Protein AF-A0A1A8Q9F7-F1 (afdb_monomer)

Sequence (98 aa):
MSGRFHFLAVLIVSCNIQVSPAASLDKLKDDWERYMEECKQNNSQNRPSTGLVCNRTFGNYACWPDGLPNSTASVACPWYLPWHHKVRHGKVYRECDA

Mean predicted aligned error: 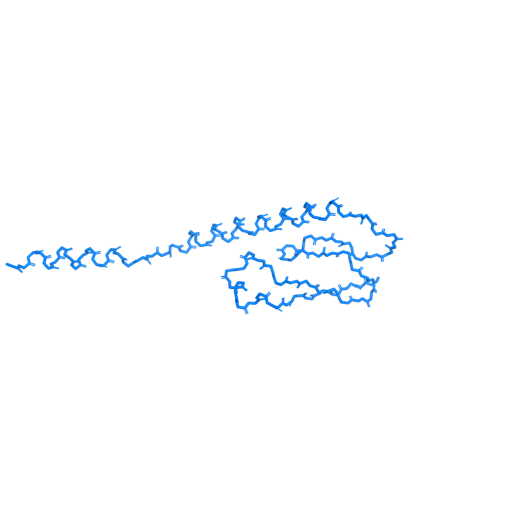9.13 Å

Organism: NCBI:txid704102

Structure (mmCIF, N/CA/C/O backbone):
data_AF-A0A1A8Q9F7-F1
#
_entry.id   AF-A0A1A8Q9F7-F1
#
loop_
_atom_site.group_PDB
_atom_site.id
_atom_site.type_symbol
_atom_site.label_atom_id
_atom_site.label_alt_id
_atom_site.label_comp_id
_atom_site.label_asym_id
_atom_site.label_entity_id
_atom_site.label_seq_id
_atom_site.pdbx_PDB_ins_code
_atom_site.Cartn_x
_atom_site.Cartn_y
_atom_site.Cartn_z
_atom_site.occupancy
_atom_site.B_iso_or_equiv
_atom_site.auth_seq_id
_atom_site.auth_comp_id
_atom_site.auth_asym_id
_atom_site.auth_atom_id
_atom_site.pdbx_PDB_model_num
ATOM 1 N N . MET A 1 1 ? 60.344 1.060 1.910 1.00 54.62 1 MET A N 1
ATOM 2 C CA . MET A 1 1 ? 59.117 1.553 1.237 1.00 54.62 1 MET A CA 1
ATOM 3 C C . MET A 1 1 ? 58.040 0.465 1.070 1.00 54.62 1 MET A C 1
ATOM 5 O O . MET A 1 1 ? 57.262 0.560 0.142 1.00 54.62 1 MET A O 1
ATOM 9 N N . SER A 1 2 ? 57.937 -0.541 1.958 1.00 60.03 2 SER A N 1
ATOM 10 C CA . SER A 1 2 ? 57.004 -1.681 1.775 1.00 60.03 2 SER A CA 1
ATOM 11 C C . SER A 1 2 ? 55.807 -1.670 2.751 1.00 60.03 2 SER A C 1
ATOM 13 O O . SER A 1 2 ? 54.673 -1.933 2.357 1.00 60.03 2 SER A O 1
ATOM 15 N N . GLY A 1 3 ? 56.013 -1.240 4.005 1.00 59.56 3 GLY A N 1
ATOM 16 C CA . GLY A 1 3 ? 54.959 -1.239 5.034 1.00 59.56 3 GLY A CA 1
ATOM 17 C C . GLY A 1 3 ? 53.833 -0.218 4.821 1.00 59.56 3 GLY A C 1
ATOM 18 O O . GLY A 1 3 ? 52.687 -0.497 5.149 1.00 59.56 3 GLY A O 1
ATOM 19 N N . ARG A 1 4 ? 54.117 0.942 4.208 1.00 58.44 4 ARG A N 1
ATOM 20 C CA . ARG A 1 4 ? 53.088 1.964 3.926 1.00 58.44 4 ARG A CA 1
ATOM 21 C C . ARG A 1 4 ? 52.059 1.497 2.890 1.00 58.44 4 ARG A C 1
ATOM 23 O O . ARG A 1 4 ? 50.883 1.788 3.052 1.00 58.44 4 ARG A O 1
ATOM 30 N N . PHE A 1 5 ? 52.480 0.732 1.880 1.00 59.19 5 PHE A N 1
ATOM 31 C CA . PHE A 1 5 ? 51.570 0.177 0.871 1.00 59.19 5 PHE A CA 1
ATOM 32 C C . PHE A 1 5 ? 50.659 -0.913 1.444 1.00 59.19 5 PHE A C 1
ATOM 34 O O . PHE A 1 5 ? 49.495 -0.983 1.068 1.00 59.19 5 PHE A O 1
ATOM 41 N N . HIS A 1 6 ? 51.151 -1.707 2.401 1.00 59.84 6 HIS A N 1
ATOM 42 C CA . HIS A 1 6 ? 50.354 -2.741 3.066 1.00 59.84 6 HIS A CA 1
ATOM 43 C C . HIS A 1 6 ? 49.284 -2.140 3.985 1.00 59.84 6 HIS A C 1
ATOM 45 O O . HIS A 1 6 ? 48.128 -2.547 3.921 1.00 59.84 6 HIS A O 1
ATOM 51 N N . PHE A 1 7 ? 49.630 -1.122 4.782 1.00 59.88 7 PHE A N 1
ATOM 52 C CA . PHE A 1 7 ? 48.644 -0.405 5.600 1.00 59.88 7 PHE A CA 1
ATOM 53 C C . PHE A 1 7 ? 47.573 0.287 4.750 1.00 59.88 7 PHE A C 1
ATOM 55 O O . PHE A 1 7 ? 46.393 0.233 5.088 1.00 59.88 7 PHE A O 1
ATOM 62 N N . LEU A 1 8 ? 47.967 0.891 3.624 1.00 60.50 8 LEU A N 1
ATOM 63 C CA . LEU A 1 8 ? 47.024 1.493 2.681 1.00 60.50 8 LEU A CA 1
ATOM 64 C C . LEU A 1 8 ? 46.106 0.437 2.047 1.00 60.50 8 LEU A C 1
ATOM 66 O O . LEU A 1 8 ? 44.904 0.664 1.971 1.00 60.50 8 LEU A O 1
ATOM 70 N N . ALA A 1 9 ? 46.628 -0.732 1.665 1.00 61.34 9 ALA A N 1
ATOM 71 C CA . ALA A 1 9 ? 45.823 -1.823 1.114 1.00 61.34 9 ALA A CA 1
ATOM 72 C C . ALA A 1 9 ? 44.795 -2.371 2.122 1.00 61.34 9 ALA A C 1
ATOM 74 O O . ALA A 1 9 ? 43.640 -2.580 1.758 1.00 61.34 9 ALA A O 1
ATOM 75 N N . VAL A 1 10 ? 45.176 -2.539 3.394 1.00 62.75 10 VAL A N 1
ATOM 76 C CA . VAL A 1 10 ? 44.259 -2.984 4.461 1.00 62.75 10 VAL A CA 1
ATOM 77 C C . VAL A 1 10 ? 43.151 -1.956 4.709 1.00 62.75 10 VAL A C 1
ATOM 79 O O . VAL A 1 10 ? 41.989 -2.333 4.801 1.00 62.75 10 VAL A O 1
ATOM 82 N N . LEU A 1 11 ? 43.473 -0.657 4.739 1.00 60.56 11 LEU A N 1
ATOM 83 C CA . LEU A 1 11 ? 42.466 0.405 4.871 1.00 60.56 11 LEU A CA 1
ATOM 84 C C . LEU A 1 11 ? 41.510 0.463 3.667 1.00 60.56 11 LEU A C 1
ATOM 86 O O . LEU A 1 11 ? 40.316 0.686 3.851 1.00 60.56 11 LEU A O 1
ATOM 90 N N . ILE A 1 12 ? 42.005 0.211 2.449 1.00 61.69 12 ILE A N 1
ATOM 91 C CA . ILE A 1 12 ? 41.171 0.135 1.237 1.00 61.69 12 ILE A CA 1
ATOM 92 C C . ILE A 1 12 ? 40.216 -1.065 1.303 1.00 61.69 12 ILE A C 1
ATOM 94 O O . ILE A 1 12 ? 39.055 -0.927 0.924 1.00 61.69 12 ILE A O 1
ATOM 98 N N . VAL A 1 13 ? 40.657 -2.217 1.826 1.00 59.09 13 VAL A N 1
ATOM 99 C CA . VAL A 1 13 ? 39.788 -3.393 2.026 1.00 59.09 13 VAL A CA 1
ATOM 100 C C . VAL A 1 13 ? 38.686 -3.102 3.051 1.00 59.09 13 VAL A C 1
ATOM 102 O O . VAL A 1 13 ? 37.525 -3.398 2.772 1.00 59.09 13 VAL A O 1
ATOM 105 N N . SER A 1 14 ? 39.013 -2.446 4.169 1.00 58.66 14 SER A N 1
ATOM 106 C CA . SER A 1 14 ? 38.058 -2.074 5.228 1.00 58.66 14 SER A CA 1
ATOM 107 C C . SER A 1 14 ? 37.040 -1.002 4.815 1.00 58.66 14 SER A C 1
ATOM 109 O O . SER A 1 14 ? 35.959 -0.928 5.394 1.00 58.66 14 SER A O 1
ATOM 111 N N . CYS A 1 15 ? 37.366 -0.169 3.821 1.00 56.19 15 CYS A N 1
ATOM 112 C CA . CYS A 1 15 ? 36.482 0.881 3.303 1.00 56.19 15 CYS A CA 1
ATOM 113 C C . CYS A 1 15 ? 35.463 0.386 2.264 1.00 56.19 15 CYS A C 1
ATOM 115 O O . CYS A 1 15 ? 34.657 1.189 1.789 1.00 56.19 15 CYS A O 1
ATOM 117 N N . ASN A 1 16 ? 35.456 -0.904 1.903 1.00 55.59 16 ASN A N 1
ATOM 118 C CA . ASN A 1 16 ? 34.387 -1.455 1.071 1.00 55.59 16 ASN A CA 1
ATOM 119 C C . ASN A 1 16 ? 33.124 -1.583 1.921 1.00 55.59 16 ASN A C 1
ATOM 121 O O . ASN A 1 16 ? 32.895 -2.582 2.596 1.00 55.59 16 ASN A O 1
ATOM 125 N N . ILE A 1 17 ? 32.349 -0.503 1.901 1.00 61.72 17 ILE A N 1
ATOM 126 C CA . ILE A 1 17 ? 31.056 -0.292 2.541 1.00 61.72 17 ILE A CA 1
ATOM 127 C C . ILE A 1 17 ? 30.192 -1.555 2.427 1.00 61.72 17 ILE A C 1
ATOM 129 O O . ILE A 1 17 ? 29.506 -1.778 1.430 1.00 61.72 17 ILE A O 1
ATOM 133 N N . GLN A 1 18 ? 30.192 -2.376 3.473 1.00 61.19 18 GLN A N 1
ATOM 134 C CA . GLN A 1 18 ? 29.144 -3.360 3.683 1.00 61.19 18 GLN A CA 1
ATOM 135 C C . GLN A 1 18 ? 27.942 -2.601 4.237 1.00 61.19 18 GLN A C 1
ATOM 137 O O . GLN A 1 18 ? 27.831 -2.376 5.441 1.00 61.19 18 GLN A O 1
ATOM 142 N N . VAL A 1 19 ? 27.029 -2.183 3.356 1.00 61.81 19 VAL A N 1
ATOM 143 C CA . VAL A 1 19 ? 25.655 -1.917 3.791 1.00 61.81 19 VAL A CA 1
ATOM 144 C C . VAL A 1 19 ? 25.156 -3.228 4.387 1.00 61.81 19 VAL A C 1
ATOM 146 O O . VAL A 1 19 ? 24.964 -4.208 3.669 1.00 61.81 19 VAL A O 1
ATOM 149 N N . SER A 1 20 ? 25.031 -3.272 5.713 1.00 66.94 20 SER A N 1
ATOM 150 C CA . SER A 1 20 ? 24.543 -4.461 6.402 1.00 66.94 20 SER A CA 1
ATOM 151 C C . SER A 1 20 ? 23.109 -4.750 5.943 1.00 66.94 20 SER A C 1
ATOM 153 O O . SER A 1 20 ? 22.264 -3.850 6.016 1.00 66.94 20 SER A O 1
ATOM 155 N N . PRO A 1 21 ? 22.791 -5.987 5.518 1.00 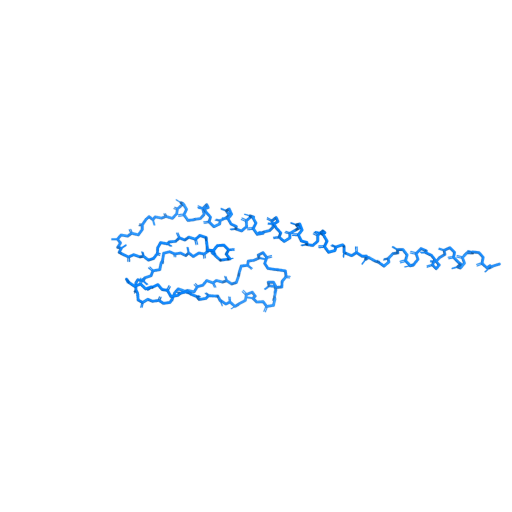70.38 21 PRO A N 1
ATOM 156 C CA . PRO A 1 21 ? 21.421 -6.380 5.203 1.00 70.38 21 PRO A CA 1
ATOM 157 C C . PRO A 1 21 ? 20.447 -6.109 6.359 1.00 70.38 21 PRO A C 1
ATOM 159 O O . PRO A 1 21 ? 19.303 -5.734 6.114 1.00 70.38 21 PRO A O 1
ATOM 162 N N . ALA A 1 22 ? 20.912 -6.210 7.611 1.00 67.38 22 ALA A N 1
ATOM 163 C CA . ALA A 1 22 ? 20.106 -5.912 8.795 1.00 67.38 22 ALA A CA 1
ATOM 164 C C . ALA A 1 22 ? 19.688 -4.432 8.853 1.00 67.38 22 ALA A C 1
ATOM 166 O O . ALA A 1 22 ? 18.502 -4.141 8.948 1.00 67.38 22 ALA A O 1
ATOM 167 N N . ALA A 1 23 ? 20.629 -3.502 8.645 1.00 69.62 23 ALA A N 1
ATOM 168 C CA . ALA A 1 23 ? 20.330 -2.066 8.618 1.00 69.62 23 ALA A CA 1
ATOM 169 C C . ALA A 1 23 ? 19.346 -1.690 7.492 1.00 69.62 23 ALA A C 1
ATOM 171 O O . ALA A 1 23 ? 18.571 -0.744 7.621 1.00 69.62 23 ALA A O 1
ATOM 172 N N . SER A 1 24 ? 19.356 -2.441 6.383 1.00 83.88 24 SER A N 1
ATOM 173 C CA . SER A 1 24 ? 18.388 -2.256 5.296 1.00 83.88 24 SER A CA 1
ATOM 174 C C . SER A 1 24 ? 16.988 -2.793 5.627 1.00 83.88 24 SER A C 1
ATOM 176 O O . SER A 1 24 ? 16.001 -2.206 5.187 1.00 83.88 24 SER A O 1
ATOM 178 N N . LEU A 1 25 ? 16.896 -3.869 6.418 1.00 93.56 25 LEU A N 1
ATOM 179 C CA . LEU A 1 25 ? 15.628 -4.455 6.855 1.00 93.56 25 LEU A CA 1
ATOM 180 C C . LEU A 1 25 ? 14.962 -3.614 7.949 1.00 93.56 25 LEU A C 1
ATOM 182 O O . LEU A 1 25 ? 13.760 -3.379 7.866 1.00 93.56 25 LEU A O 1
ATOM 186 N N . ASP A 1 26 ? 15.737 -3.127 8.920 1.00 94.94 26 ASP A N 1
ATOM 187 C CA . ASP A 1 26 ? 15.231 -2.257 9.989 1.00 94.94 26 ASP A CA 1
ATOM 188 C C . ASP A 1 26 ? 14.626 -0.982 9.397 1.00 94.94 26 ASP A C 1
ATOM 190 O O . ASP A 1 26 ? 13.477 -0.646 9.664 1.00 94.94 26 ASP A O 1
ATOM 194 N N . LYS A 1 27 ? 15.343 -0.346 8.463 1.00 94.94 27 LYS A N 1
ATOM 195 C CA . LYS A 1 27 ? 14.826 0.822 7.746 1.00 94.94 27 LYS A CA 1
ATOM 196 C C . LYS A 1 27 ? 13.538 0.519 6.974 1.00 94.94 27 LYS A C 1
ATOM 198 O O . LYS A 1 27 ? 12.614 1.32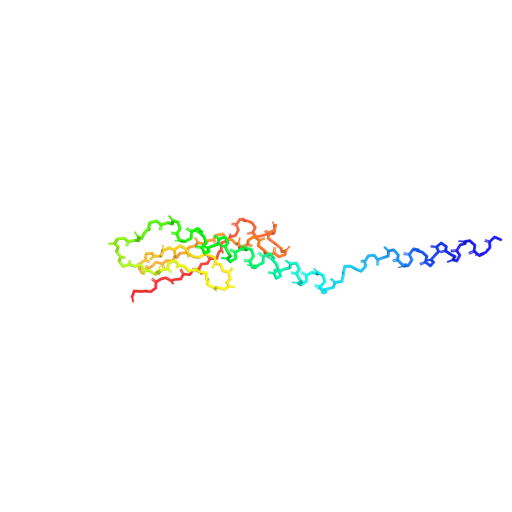5 6.990 1.00 94.94 27 LYS A O 1
ATOM 203 N N . LEU A 1 28 ? 13.475 -0.619 6.278 1.00 96.44 28 LEU A N 1
ATOM 204 C CA . LEU A 1 28 ? 12.269 -1.022 5.551 1.00 96.44 28 LEU A CA 1
ATOM 205 C C . LEU A 1 28 ? 11.079 -1.195 6.502 1.00 96.44 28 LEU A C 1
ATOM 207 O O . LEU A 1 28 ? 9.965 -0.793 6.167 1.00 96.44 28 LEU A O 1
ATOM 211 N N . LYS A 1 29 ? 11.316 -1.784 7.675 1.00 97.94 29 LYS A N 1
ATOM 212 C CA . LYS A 1 29 ? 10.300 -1.944 8.710 1.00 97.94 29 LYS A CA 1
ATOM 213 C C . LYS A 1 29 ? 9.820 -0.586 9.227 1.00 97.94 29 LYS A C 1
ATOM 215 O O . LYS A 1 29 ? 8.616 -0.351 9.207 1.00 97.94 29 LYS A O 1
ATOM 220 N N . ASP A 1 30 ? 10.731 0.312 9.593 1.00 98.12 30 ASP A N 1
ATOM 221 C CA . ASP A 1 30 ? 10.391 1.656 10.083 1.00 98.12 30 ASP A CA 1
ATOM 222 C C . ASP A 1 30 ? 9.591 2.460 9.042 1.00 98.12 30 ASP A C 1
ATOM 224 O O . ASP A 1 30 ? 8.609 3.138 9.358 1.00 98.12 30 ASP A O 1
ATOM 228 N N . ASP A 1 31 ? 9.987 2.371 7.770 1.00 98.38 31 ASP A N 1
ATOM 229 C CA . ASP A 1 31 ? 9.295 3.029 6.662 1.00 98.38 31 ASP A CA 1
ATOM 230 C C . ASP A 1 31 ? 7.895 2.422 6.424 1.00 98.38 31 ASP A C 1
ATOM 232 O O . ASP A 1 31 ? 6.939 3.163 6.180 1.00 98.38 31 ASP A O 1
ATOM 236 N N . TRP A 1 32 ? 7.738 1.097 6.540 1.00 98.62 32 TRP A N 1
ATOM 237 C CA . TRP A 1 32 ? 6.437 0.420 6.452 1.00 98.62 32 TRP A CA 1
ATOM 238 C C . TRP A 1 32 ? 5.507 0.799 7.613 1.00 98.62 32 TRP A C 1
ATOM 240 O O . TRP A 1 32 ? 4.333 1.097 7.381 1.00 98.62 32 TRP A O 1
ATOM 250 N N . GLU A 1 33 ? 6.024 0.843 8.844 1.00 98.62 33 GLU A N 1
ATOM 251 C CA . GLU A 1 33 ? 5.259 1.256 10.028 1.00 98.62 33 GLU A CA 1
ATOM 252 C C . GLU A 1 33 ? 4.776 2.703 9.883 1.00 98.62 33 GLU A C 1
ATOM 254 O O . GLU A 1 33 ? 3.599 2.993 10.110 1.00 98.62 33 GLU A O 1
ATOM 259 N N . ARG A 1 34 ? 5.641 3.603 9.400 1.00 98.69 34 ARG A N 1
ATOM 260 C CA . ARG A 1 34 ? 5.264 4.995 9.126 1.00 98.69 34 ARG A CA 1
ATOM 261 C C . ARG A 1 34 ? 4.184 5.102 8.045 1.00 98.69 34 ARG A C 1
ATOM 263 O O . ARG A 1 34 ? 3.209 5.823 8.242 1.00 98.69 34 ARG A O 1
ATOM 270 N N . TYR A 1 35 ? 4.295 4.349 6.949 1.00 98.75 35 TYR A N 1
ATOM 271 C CA . TYR A 1 35 ? 3.254 4.302 5.913 1.00 98.75 35 TYR A CA 1
ATOM 272 C C . TYR A 1 35 ? 1.905 3.806 6.463 1.00 98.75 35 TYR A C 1
ATOM 274 O O . TYR A 1 35 ? 0.846 4.341 6.123 1.00 98.75 35 TYR A O 1
ATOM 282 N N . MET A 1 36 ? 1.930 2.780 7.317 1.00 98.62 36 MET A N 1
ATOM 283 C CA . MET A 1 36 ? 0.734 2.255 7.976 1.00 98.62 36 MET A CA 1
ATOM 284 C C . MET A 1 36 ? 0.063 3.322 8.852 1.00 98.62 36 MET A C 1
ATOM 286 O O . MET A 1 36 ? -1.157 3.485 8.775 1.00 98.62 36 MET A O 1
ATOM 290 N N . GLU A 1 37 ? 0.826 4.040 9.677 1.00 98.44 37 GLU A N 1
ATOM 291 C CA . GLU A 1 37 ? 0.275 5.073 10.563 1.00 98.44 37 GLU A CA 1
ATOM 292 C C . GLU A 1 37 ? -0.280 6.271 9.781 1.00 98.44 37 GLU A C 1
ATOM 294 O O . GLU A 1 37 ? -1.401 6.707 10.054 1.00 98.44 37 GLU A O 1
ATOM 299 N N . GLU A 1 38 ? 0.415 6.722 8.731 1.00 98.06 38 GLU A N 1
ATOM 300 C CA . GLU A 1 38 ? -0.108 7.729 7.794 1.00 98.06 38 GLU A CA 1
AT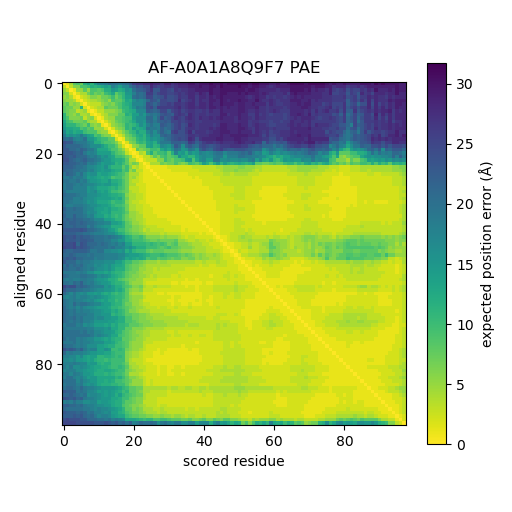OM 301 C C . GLU A 1 38 ? -1.449 7.287 7.189 1.00 98.06 38 GLU A C 1
ATOM 303 O O . GLU A 1 38 ? -2.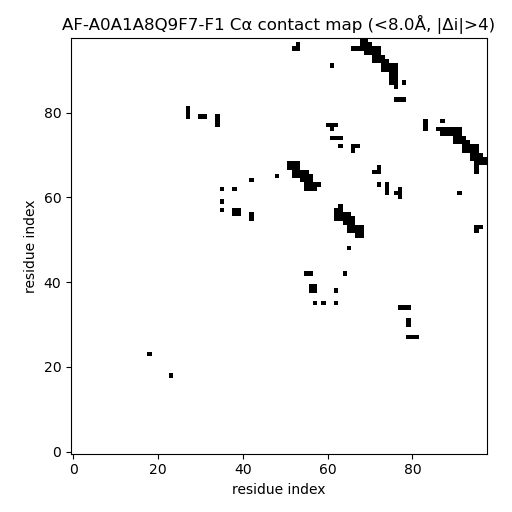403 8.065 7.122 1.00 98.06 38 GLU A O 1
ATOM 308 N N . CYS A 1 39 ? -1.562 6.017 6.783 1.00 98.12 39 CYS A N 1
ATOM 309 C CA . CYS A 1 39 ? -2.807 5.470 6.250 1.00 98.12 39 CYS A CA 1
ATOM 310 C C . CYS A 1 39 ? -3.947 5.503 7.276 1.00 98.12 39 CYS A C 1
ATOM 312 O O . CYS A 1 39 ? -5.056 5.938 6.955 1.00 98.12 39 CYS A O 1
ATOM 314 N N . LYS A 1 40 ? -3.690 5.056 8.512 1.00 97.06 40 LYS A N 1
ATOM 315 C CA . LYS A 1 40 ? -4.691 5.056 9.590 1.00 97.06 40 LYS A CA 1
ATOM 316 C C . LYS A 1 40 ? -5.161 6.470 9.910 1.00 97.06 40 LYS A C 1
ATOM 318 O O . LYS A 1 40 ? -6.366 6.692 10.025 1.00 97.06 40 LYS A O 1
ATOM 323 N N . GLN A 1 41 ? -4.230 7.418 10.006 1.00 97.19 41 GLN A N 1
ATOM 324 C CA . GLN A 1 41 ? -4.540 8.818 10.275 1.00 97.19 41 GLN A CA 1
ATOM 325 C C . GLN A 1 41 ? -5.364 9.444 9.144 1.00 97.19 41 GLN A C 1
ATOM 327 O O . GLN A 1 41 ? -6.396 10.060 9.398 1.00 97.19 41 GLN A O 1
ATOM 332 N N . ASN A 1 42 ? -4.970 9.237 7.887 1.00 95.19 42 ASN A N 1
ATOM 333 C CA . ASN A 1 42 ? -5.723 9.756 6.744 1.00 95.19 42 ASN A CA 1
ATOM 334 C C . ASN A 1 42 ? -7.121 9.128 6.655 1.00 95.19 42 ASN A C 1
ATOM 336 O O . ASN A 1 42 ? -8.104 9.807 6.358 1.00 95.19 42 ASN A O 1
ATOM 340 N N . ASN A 1 43 ? -7.243 7.830 6.938 1.00 94.81 43 ASN A N 1
ATOM 341 C CA . ASN A 1 43 ? -8.535 7.152 6.931 1.00 94.81 43 ASN A CA 1
ATOM 342 C C . ASN A 1 43 ? -9.468 7.632 8.045 1.00 94.81 43 ASN A C 1
ATOM 344 O O . ASN A 1 43 ? -10.666 7.723 7.790 1.00 94.81 43 ASN A O 1
ATOM 348 N N . SER A 1 44 ? -8.948 7.972 9.229 1.00 93.75 44 SER A N 1
ATOM 349 C CA . SER A 1 44 ? -9.766 8.477 10.341 1.00 93.75 44 SER A CA 1
ATOM 350 C C . SER A 1 44 ? -10.228 9.924 10.151 1.00 93.75 44 SER A C 1
ATOM 352 O O . SER A 1 44 ? -11.287 10.295 10.651 1.00 93.75 44 SER A O 1
ATOM 354 N N . GLN A 1 45 ? -9.468 10.737 9.413 1.00 93.81 45 GLN A N 1
ATOM 355 C CA . GLN A 1 45 ? -9.827 12.128 9.109 1.00 93.81 45 GLN A CA 1
ATOM 356 C C . GLN A 1 45 ? -10.891 12.257 8.016 1.00 93.81 45 GLN A C 1
ATOM 358 O O . GLN A 1 45 ? -11.585 13.271 7.922 1.00 93.81 45 GLN A O 1
ATOM 363 N N . ASN A 1 46 ? -11.017 11.246 7.165 1.00 89.44 46 ASN A N 1
ATOM 364 C CA . ASN A 1 46 ? -11.943 11.287 6.053 1.00 89.44 46 ASN A CA 1
ATOM 365 C C . ASN A 1 46 ? -13.391 11.046 6.499 1.00 89.44 46 ASN A C 1
ATOM 367 O O . ASN A 1 46 ? -13.680 10.207 7.350 1.00 89.44 46 ASN A O 1
ATOM 371 N N . ARG A 1 47 ? -14.330 11.746 5.854 1.00 92.06 47 ARG A N 1
ATOM 372 C CA . ARG A 1 47 ? -15.763 11.599 6.133 1.00 92.06 47 ARG A CA 1
ATOM 373 C C . ARG A 1 47 ? -16.238 10.161 5.846 1.00 92.06 47 ARG A C 1
ATOM 375 O O . ARG A 1 47 ? -15.852 9.615 4.808 1.00 92.06 47 ARG A O 1
ATOM 382 N N . PRO A 1 48 ? -17.110 9.582 6.697 1.00 89.75 48 PRO A N 1
ATOM 383 C CA . PRO A 1 48 ? -17.749 8.301 6.413 1.00 89.75 48 PRO A CA 1
ATOM 384 C C . PRO A 1 48 ? -18.531 8.328 5.097 1.00 89.75 48 PRO A C 1
ATOM 386 O O . PRO A 1 48 ? -19.194 9.322 4.783 1.00 89.75 48 PRO A O 1
ATOM 389 N N . SER A 1 49 ? -18.478 7.226 4.351 1.00 91.88 49 SER A N 1
ATOM 390 C CA . SER A 1 49 ? -19.282 7.049 3.141 1.00 91.88 49 SER A CA 1
ATOM 391 C C . SER A 1 49 ? -20.769 6.921 3.473 1.00 91.88 49 SER A C 1
ATOM 393 O O . SER A 1 49 ? -21.151 6.342 4.486 1.00 91.88 49 SER A O 1
ATOM 395 N N . THR A 1 50 ? -21.626 7.470 2.610 1.00 90.50 50 THR A N 1
ATOM 396 C CA . THR A 1 50 ? -23.089 7.500 2.796 1.00 90.50 50 THR A CA 1
ATOM 397 C C . THR A 1 50 ? -23.816 6.313 2.152 1.00 90.50 50 THR A C 1
ATOM 399 O O . THR A 1 50 ? -25.041 6.317 2.091 1.00 90.50 50 THR A O 1
ATOM 402 N N . GLY A 1 51 ? -23.089 5.315 1.646 1.00 91.50 51 GLY A N 1
ATOM 403 C CA . GLY A 1 51 ? -23.642 4.150 0.953 1.00 91.50 51 GLY A CA 1
ATOM 404 C C . GLY A 1 51 ? -22.812 2.889 1.187 1.00 91.50 51 GLY A C 1
ATOM 405 O O . GLY A 1 51 ? -21.820 2.926 1.915 1.00 91.50 51 GLY A O 1
ATOM 406 N N . LEU A 1 52 ? -23.227 1.780 0.566 1.00 94.12 52 LEU A N 1
ATOM 407 C CA . LEU A 1 52 ? -22.476 0.525 0.604 1.00 94.12 52 LEU A CA 1
ATOM 408 C C . LEU A 1 52 ? -21.120 0.720 -0.076 1.00 94.12 52 LEU A C 1
ATOM 410 O O . LEU A 1 52 ? -21.058 1.183 -1.214 1.00 94.12 52 LEU A O 1
ATOM 414 N N . VAL A 1 53 ? -20.054 0.365 0.631 1.00 95.69 53 VAL A N 1
ATOM 415 C CA . VAL A 1 53 ? -18.673 0.454 0.158 1.00 95.69 53 VAL A CA 1
ATOM 416 C C . VAL A 1 53 ? -17.866 -0.716 0.702 1.00 95.69 53 VAL A C 1
ATOM 418 O O . VAL A 1 53 ? -18.154 -1.224 1.788 1.00 95.69 53 VAL A O 1
ATOM 421 N N . CYS A 1 54 ? -16.794 -1.084 0.004 1.00 95.50 54 CYS A N 1
ATOM 422 C CA . CYS A 1 54 ? -15.698 -1.786 0.660 1.00 95.50 54 CYS A CA 1
ATOM 423 C C . CYS A 1 54 ? -14.932 -0.772 1.501 1.00 95.50 54 CYS A C 1
ATOM 425 O O . CYS A 1 54 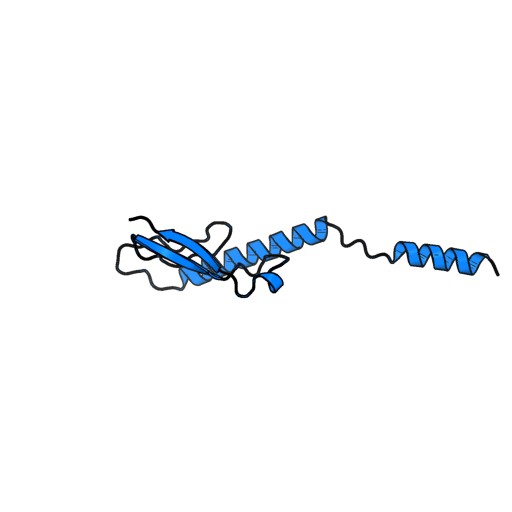? -14.373 0.181 0.959 1.00 95.50 54 CYS A O 1
ATOM 427 N N . ASN A 1 55 ? -14.924 -0.966 2.816 1.00 94.88 55 ASN A N 1
ATOM 428 C CA . ASN A 1 55 ? -14.339 -0.003 3.741 1.00 94.88 55 ASN A CA 1
ATOM 429 C C . ASN A 1 55 ? -12.858 0.257 3.449 1.00 94.88 55 ASN A C 1
ATOM 431 O O . ASN A 1 55 ? -12.064 -0.675 3.261 1.00 94.88 55 ASN A O 1
ATOM 435 N N . ARG A 1 56 ? -12.483 1.536 3.513 1.00 95.62 56 ARG A N 1
ATOM 436 C CA . ARG A 1 56 ? -11.092 1.977 3.578 1.00 95.62 56 ARG A CA 1
ATOM 437 C C . ARG A 1 56 ? -10.341 1.202 4.651 1.00 95.62 56 ARG A C 1
ATOM 439 O O . ARG A 1 56 ? -10.833 0.998 5.762 1.00 95.62 56 ARG A O 1
ATOM 446 N N . THR A 1 57 ? -9.132 0.766 4.330 1.00 96.31 57 THR A N 1
ATOM 447 C CA . THR A 1 57 ? -8.323 -0.023 5.260 1.00 96.31 57 THR A CA 1
ATOM 448 C C . THR A 1 57 ? -6.858 -0.041 4.854 1.00 96.31 57 THR A C 1
ATOM 450 O O . THR A 1 57 ? -6.519 0.087 3.674 1.00 96.31 57 THR A O 1
ATOM 453 N N . PHE A 1 58 ? -5.976 -0.254 5.827 1.00 97.81 58 PHE A N 1
ATOM 454 C CA . PHE A 1 58 ? -4.610 -0.655 5.532 1.00 97.81 58 PHE A CA 1
ATOM 455 C C . PHE A 1 58 ? -4.572 -2.169 5.316 1.00 97.81 58 PHE A C 1
ATOM 457 O O . PHE A 1 58 ? -4.739 -2.953 6.245 1.00 97.81 58 PHE A O 1
ATOM 464 N N . GLY A 1 59 ? -4.353 -2.593 4.072 1.00 95.69 59 GLY A N 1
ATOM 465 C CA . GLY A 1 59 ? -4.361 -4.008 3.694 1.00 95.69 59 GLY A CA 1
ATOM 466 C C . GLY A 1 59 ? -3.043 -4.740 3.954 1.00 95.69 59 GLY A C 1
ATOM 467 O O . GLY A 1 59 ? -2.704 -5.607 3.156 1.00 95.69 59 GLY A O 1
ATOM 468 N N . ASN A 1 60 ? -2.258 -4.333 4.959 1.00 96.69 60 ASN A N 1
ATOM 469 C CA . ASN A 1 60 ? -0.884 -4.788 5.256 1.00 96.69 60 ASN A CA 1
ATOM 470 C C . ASN A 1 60 ? 0.177 -4.521 4.169 1.00 96.69 60 ASN A C 1
ATOM 472 O O . ASN A 1 60 ? 1.363 -4.759 4.386 1.00 96.69 60 ASN A O 1
ATOM 476 N N . TYR A 1 61 ? -0.234 -3.996 3.017 1.00 98.12 61 TYR A N 1
ATOM 477 C CA . TYR A 1 61 ? 0.645 -3.655 1.901 1.00 98.12 61 TYR A CA 1
ATOM 478 C C . TYR A 1 61 ? 0.377 -2.240 1.378 1.00 98.12 61 TYR A C 1
ATOM 480 O O . TYR A 1 61 ? 1.274 -1.414 1.312 1.00 98.12 61 TYR A O 1
ATOM 488 N N . ALA A 1 62 ? -0.874 -1.927 1.043 1.00 98.25 62 ALA A N 1
ATOM 489 C CA . ALA A 1 62 ? -1.262 -0.615 0.532 1.00 98.25 62 ALA A CA 1
ATOM 490 C C . ALA A 1 62 ? -2.406 -0.015 1.353 1.00 98.25 62 ALA A C 1
ATOM 492 O O . ALA A 1 62 ? -3.195 -0.741 1.971 1.00 98.25 62 ALA A O 1
ATOM 493 N N . CYS A 1 63 ? -2.486 1.314 1.341 1.00 98.12 63 CYS A N 1
ATOM 494 C CA . CYS A 1 63 ? -3.596 2.057 1.915 1.00 98.12 63 CYS A CA 1
ATOM 495 C C . CYS A 1 63 ? -4.753 2.123 0.918 1.00 98.12 63 CYS A C 1
ATOM 497 O O . CYS A 1 63 ? -4.584 2.667 -0.171 1.00 98.12 63 CYS A O 1
ATOM 499 N N . TRP A 1 64 ? -5.912 1.579 1.282 1.00 97.31 64 TRP A N 1
ATOM 500 C CA . TRP A 1 64 ? -7.095 1.554 0.425 1.00 97.31 64 TRP A CA 1
ATOM 501 C C . TRP A 1 64 ? -8.121 2.589 0.886 1.00 97.31 64 TRP A C 1
ATOM 503 O O . TRP A 1 64 ? -8.414 2.624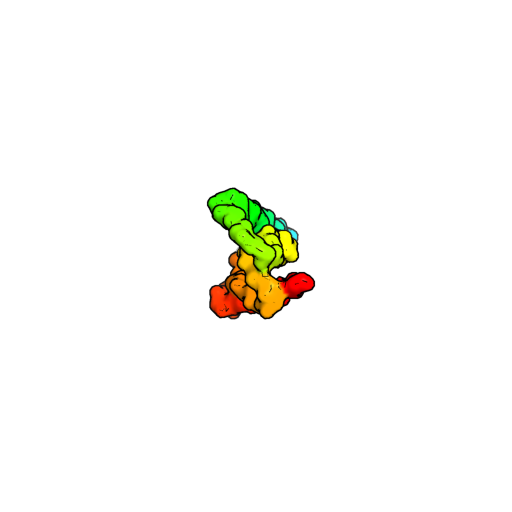 2.084 1.00 97.31 64 TRP A O 1
ATOM 513 N N . PRO A 1 65 ? -8.679 3.405 -0.029 1.00 95.56 65 PRO A N 1
ATOM 514 C CA . PRO A 1 65 ? -9.848 4.233 0.248 1.00 95.56 65 PRO A CA 1
ATOM 515 C C . PRO A 1 65 ? -11.125 3.380 0.249 1.00 95.56 65 PRO A C 1
ATOM 517 O O . PRO A 1 65 ? -11.076 2.178 -0.017 1.00 95.56 65 PRO A O 1
ATOM 520 N N . ASP A 1 66 ? -12.269 4.015 0.510 1.00 95.75 66 ASP A N 1
ATOM 521 C CA . ASP A 1 66 ? -13.563 3.365 0.311 1.00 95.75 66 ASP A CA 1
ATOM 522 C C . ASP A 1 66 ? -13.725 3.007 -1.177 1.00 95.75 66 ASP A C 1
ATOM 524 O O . ASP A 1 66 ? -13.537 3.853 -2.058 1.00 95.75 66 ASP A O 1
ATOM 528 N N . GLY A 1 67 ? -14.030 1.741 -1.451 1.00 94.81 67 GLY A N 1
ATOM 529 C CA . GLY A 1 67 ? -14.261 1.219 -2.796 1.00 94.81 67 GLY A CA 1
ATOM 530 C C . GLY A 1 67 ? -15.747 1.187 -3.133 1.00 94.81 67 GLY A C 1
ATOM 531 O O . GLY A 1 67 ? -16.567 0.834 -2.286 1.00 94.81 67 GLY A O 1
ATOM 532 N N . LEU A 1 68 ? -16.096 1.519 -4.378 1.00 95.38 68 LEU A N 1
ATOM 533 C CA . LEU A 1 68 ? -17.460 1.338 -4.873 1.00 95.38 68 LEU A CA 1
ATOM 534 C C . LEU A 1 68 ? -17.737 -0.163 -5.083 1.00 95.38 68 LEU A C 1
ATOM 536 O O . LEU A 1 68 ? -16.865 -0.845 -5.629 1.00 95.38 68 LEU A O 1
ATOM 540 N N . PRO A 1 69 ? -18.918 -0.679 -4.700 1.00 95.94 69 PRO A N 1
ATOM 541 C CA . PRO A 1 69 ? -19.285 -2.070 -4.955 1.00 95.94 69 PRO A CA 1
ATOM 542 C C . PRO A 1 69 ? -19.215 -2.417 -6.444 1.00 95.94 69 PRO A C 1
ATOM 544 O O . PRO A 1 69 ? -19.548 -1.584 -7.291 1.00 95.94 69 PRO A O 1
ATOM 547 N N . ASN A 1 70 ? -18.816 -3.651 -6.754 1.00 96.44 70 ASN A N 1
ATOM 548 C CA . ASN A 1 70 ? -18.630 -4.167 -8.114 1.00 96.44 70 ASN A CA 1
ATOM 549 C C . ASN A 1 70 ? -17.651 -3.329 -8.957 1.00 96.44 70 ASN A C 1
ATOM 551 O O . ASN A 1 70 ? -17.875 -3.099 -10.148 1.00 96.44 70 ASN A O 1
ATOM 555 N N . SER A 1 71 ? -16.576 -2.832 -8.340 1.00 96.25 71 SER A N 1
ATOM 556 C CA . SER A 1 71 ? -15.557 -2.033 -9.030 1.00 96.25 71 SER A CA 1
ATOM 557 C C . SER A 1 71 ? -14.137 -2.422 -8.630 1.00 96.25 71 SER A C 1
ATOM 559 O O . SER A 1 71 ? -13.907 -3.074 -7.612 1.00 96.25 71 SER A O 1
ATOM 561 N N . THR A 1 72 ? -13.160 -1.983 -9.423 1.00 97.19 72 THR A N 1
ATOM 562 C CA . THR A 1 72 ? -11.738 -2.124 -9.103 1.00 97.19 72 THR A CA 1
ATOM 563 C C . THR A 1 72 ? -11.192 -0.800 -8.577 1.00 97.19 72 THR A C 1
ATOM 565 O O . THR A 1 72 ? -11.075 0.182 -9.314 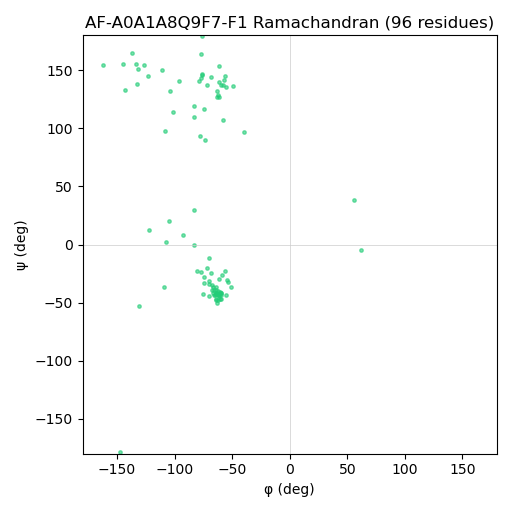1.00 97.19 72 THR A O 1
ATOM 568 N N . ALA A 1 73 ? -10.796 -0.775 -7.307 1.00 95.69 73 ALA A N 1
ATOM 569 C CA . ALA A 1 73 ? -10.040 0.330 -6.738 1.00 95.69 73 ALA A CA 1
ATOM 570 C C . ALA A 1 73 ? -8.576 0.259 -7.198 1.00 95.69 73 ALA A C 1
ATOM 572 O O . ALA A 1 73 ? -8.002 -0.823 -7.341 1.00 95.69 73 ALA A O 1
ATOM 573 N N . SER A 1 74 ? -7.943 1.419 -7.385 1.00 97.12 74 SER A N 1
ATOM 574 C CA . SER A 1 74 ? -6.511 1.509 -7.685 1.00 97.12 74 SER A CA 1
ATOM 575 C C . SER A 1 74 ? -5.840 2.552 -6.805 1.00 97.12 74 SER A C 1
ATOM 577 O O . SER A 1 74 ? -6.387 3.642 -6.629 1.00 97.12 74 SER A O 1
ATOM 579 N N . VAL A 1 75 ? -4.647 2.246 -6.304 1.00 98.00 75 VAL A N 1
ATOM 580 C CA . VAL A 1 75 ? -3.832 3.172 -5.503 1.00 98.00 75 VAL A CA 1
ATOM 581 C C . VAL A 1 75 ? -2.390 3.170 -5.997 1.00 98.00 75 VAL A C 1
ATOM 583 O O . VAL A 1 75 ? -1.949 2.213 -6.633 1.00 98.00 75 VAL A O 1
ATOM 586 N N . ALA A 1 76 ? -1.658 4.256 -5.747 1.00 98.25 76 ALA A N 1
ATOM 587 C CA . ALA A 1 76 ? -0.244 4.343 -6.105 1.00 98.25 76 ALA A CA 1
ATOM 588 C C . ALA A 1 76 ? 0.582 3.274 -5.369 1.00 98.25 76 ALA A C 1
ATOM 590 O O . ALA A 1 76 ? 0.216 2.833 -4.276 1.00 98.25 76 ALA A O 1
ATOM 591 N N . CYS A 1 77 ? 1.709 2.868 -5.957 1.00 98.50 77 CYS A N 1
ATOM 592 C CA . CYS A 1 77 ? 2.654 1.989 -5.272 1.00 98.50 77 CYS A CA 1
ATOM 593 C C . CYS A 1 77 ? 3.096 2.600 -3.921 1.00 98.50 77 CYS A C 1
ATOM 595 O O . CYS A 1 77 ? 3.407 3.791 -3.877 1.00 98.50 77 CYS A O 1
ATOM 597 N N . PRO A 1 78 ? 3.145 1.817 -2.824 1.00 98.38 78 PRO A N 1
ATOM 598 C CA . PRO A 1 78 ? 3.536 2.332 -1.514 1.00 98.38 78 PRO A CA 1
ATOM 599 C C . PRO A 1 78 ? 4.951 2.918 -1.504 1.00 98.38 78 PRO A C 1
ATOM 601 O O . PRO A 1 78 ? 5.888 2.327 -2.049 1.00 98.38 78 PRO A O 1
ATOM 604 N N . TRP A 1 79 ? 5.120 4.071 -0.853 1.00 98.25 79 TRP A N 1
ATOM 605 C CA . TRP A 1 79 ? 6.386 4.806 -0.879 1.00 98.25 79 TRP A CA 1
ATOM 606 C C . TRP A 1 79 ? 7.501 4.129 -0.066 1.00 98.25 79 TRP A C 1
ATOM 608 O O . TRP A 1 79 ? 8.671 4.387 -0.338 1.00 98.25 79 TRP A O 1
ATOM 618 N N . TYR A 1 80 ? 7.162 3.237 0.877 1.00 97.94 80 TYR A N 1
ATOM 619 C CA . TYR A 1 80 ? 8.132 2.510 1.711 1.00 97.94 80 TYR A CA 1
ATOM 620 C C . TYR A 1 80 ? 8.941 1.455 0.935 1.00 97.94 80 TYR A C 1
ATOM 622 O O . TYR A 1 80 ? 9.909 0.904 1.455 1.00 97.94 80 TYR A O 1
ATOM 630 N N . LEU A 1 81 ? 8.549 1.128 -0.303 1.00 97.44 81 LEU A N 1
ATOM 631 C CA . LEU A 1 81 ? 9.238 0.115 -1.099 1.00 97.44 81 LEU A CA 1
ATOM 632 C C . LEU A 1 81 ? 10.687 0.548 -1.401 1.00 97.44 81 LEU A C 1
ATOM 634 O O . LEU A 1 81 ? 10.891 1.634 -1.952 1.00 97.44 81 LEU A O 1
ATOM 638 N N . PRO A 1 82 ? 11.702 -0.318 -1.198 1.00 95.69 82 PRO A N 1
ATOM 639 C CA . PRO A 1 82 ? 13.102 0.030 -1.475 1.00 95.69 82 PRO A CA 1
ATOM 640 C C . PRO A 1 82 ? 13.356 0.440 -2.936 1.00 95.69 82 PRO A C 1
ATOM 642 O O . PRO A 1 82 ? 14.265 1.209 -3.248 1.00 95.69 82 PRO A O 1
ATOM 645 N N . TRP A 1 83 ? 12.527 -0.058 -3.857 1.00 95.94 83 TRP A N 1
ATOM 646 C CA . TRP A 1 83 ? 12.575 0.242 -5.288 1.00 95.94 83 TRP A CA 1
ATOM 647 C C . TRP A 1 83 ? 11.467 1.198 -5.749 1.00 95.94 83 TRP A C 1
ATOM 649 O O . TRP A 1 83 ? 11.184 1.250 -6.947 1.00 95.94 83 TRP A O 1
ATOM 659 N N . HIS A 1 84 ? 10.851 1.974 -4.846 1.00 97.38 84 HIS A N 1
ATOM 660 C CA . HIS A 1 84 ? 9.742 2.878 -5.178 1.00 97.38 84 HIS A CA 1
ATOM 661 C C . HIS A 1 84 ? 10.059 3.799 -6.370 1.00 97.38 84 HIS A C 1
ATOM 663 O O . HIS A 1 84 ? 9.217 4.000 -7.236 1.00 97.38 84 HIS A O 1
ATOM 669 N N . HIS A 1 85 ? 11.305 4.265 -6.512 1.00 96.69 85 HIS A N 1
ATOM 670 C CA . HIS A 1 85 ? 11.746 5.070 -7.661 1.00 96.69 85 HIS A CA 1
ATOM 671 C C . HIS A 1 85 ? 11.484 4.416 -9.034 1.00 96.69 85 HIS A C 1
ATOM 673 O O . HIS A 1 85 ? 11.233 5.130 -10.004 1.00 96.69 85 HIS A O 1
ATOM 679 N N . LYS A 1 86 ? 11.496 3.079 -9.119 1.00 98.12 86 LYS A N 1
ATOM 680 C CA . LYS A 1 86 ? 11.203 2.318 -10.348 1.00 98.12 86 LYS A CA 1
ATOM 681 C C . LYS A 1 86 ? 9.705 2.179 -10.619 1.00 98.12 86 LYS A C 1
ATOM 683 O O . LYS A 1 86 ? 9.316 1.955 -11.758 1.00 98.12 86 LYS A O 1
ATOM 688 N N . VAL A 1 87 ? 8.874 2.300 -9.584 1.00 97.88 87 VAL A N 1
ATOM 689 C CA . VAL A 1 87 ? 7.423 2.042 -9.630 1.00 97.88 87 VAL A CA 1
ATOM 690 C C . VAL A 1 87 ? 6.584 3.249 -9.208 1.00 97.88 87 VAL A C 1
ATOM 692 O O . VAL A 1 87 ? 5.383 3.127 -9.019 1.00 97.88 87 VAL A O 1
ATOM 695 N N . ARG A 1 88 ? 7.188 4.435 -9.099 1.00 96.12 88 ARG A N 1
ATOM 696 C CA . ARG A 1 88 ? 6.558 5.676 -8.611 1.00 96.12 88 ARG A CA 1
ATOM 697 C C . ARG A 1 88 ? 5.301 6.113 -9.374 1.00 96.12 88 ARG A C 1
ATOM 699 O O . ARG A 1 88 ? 4.503 6.871 -8.842 1.00 96.12 88 ARG A O 1
ATOM 706 N N . HIS A 1 89 ? 5.140 5.666 -10.621 1.00 97.81 89 HIS A N 1
ATOM 707 C CA . HIS A 1 89 ? 3.951 5.916 -11.451 1.00 97.81 89 HIS A CA 1
ATOM 708 C C . HIS A 1 89 ? 3.070 4.665 -11.617 1.00 97.81 89 HIS A C 1
ATOM 710 O O . HIS A 1 89 ? 2.088 4.686 -12.355 1.00 97.81 89 HIS A O 1
ATOM 716 N N . GLY A 1 90 ? 3.450 3.564 -10.970 1.00 98.31 90 GLY A N 1
ATOM 717 C CA . GLY A 1 90 ? 2.709 2.316 -10.949 1.00 98.31 90 GLY A CA 1
ATOM 718 C C . GLY A 1 90 ? 1.519 2.378 -9.998 1.00 98.31 90 GLY A C 1
ATOM 719 O O . GLY A 1 90 ? 1.417 3.248 -9.126 1.00 98.31 90 GLY A O 1
ATOM 720 N N . LYS A 1 91 ? 0.613 1.421 -10.179 1.00 98.44 91 LYS A N 1
ATOM 721 C CA . LYS A 1 91 ? -0.585 1.261 -9.364 1.00 98.44 91 LYS A CA 1
ATOM 722 C C . LYS A 1 91 ? -0.737 -0.186 -8.932 1.00 98.44 91 LYS A C 1
ATOM 724 O O . LYS A 1 91 ? -0.333 -1.096 -9.655 1.00 98.44 91 LYS A O 1
ATOM 729 N N . VAL A 1 92 ? -1.361 -0.378 -7.780 1.00 98.19 92 VAL A N 1
ATOM 730 C CA . VAL A 1 92 ? -1.893 -1.673 -7.355 1.00 98.19 92 VAL A CA 1
ATOM 731 C C . VAL A 1 92 ?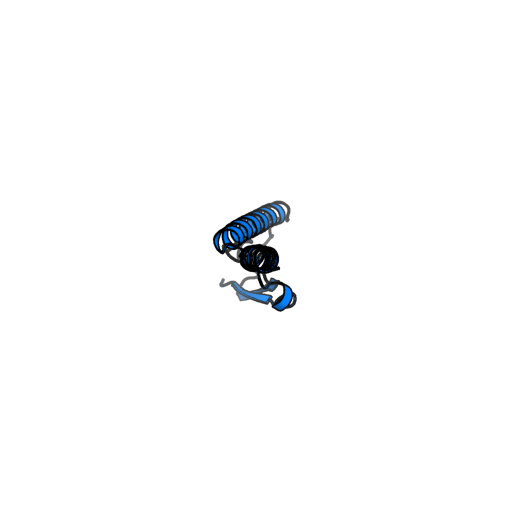 -3.410 -1.626 -7.355 1.00 98.19 92 VAL A C 1
ATOM 733 O O . VAL A 1 92 ? -4.001 -0.563 -7.157 1.00 98.19 92 VAL A O 1
ATOM 736 N N . TYR A 1 93 ? -4.025 -2.778 -7.608 1.00 97.44 93 TYR A N 1
ATOM 737 C CA . TYR A 1 93 ? -5.454 -2.909 -7.866 1.00 97.44 93 TYR A CA 1
ATOM 738 C C . TYR A 1 93 ? -6.087 -3.883 -6.874 1.00 97.44 93 TYR A C 1
ATOM 740 O O . TYR A 1 93 ? -5.443 -4.846 -6.454 1.00 97.44 93 TYR A O 1
ATOM 748 N N . ARG A 1 94 ? -7.329 -3.605 -6.485 1.00 96.56 94 ARG A N 1
ATOM 749 C CA . ARG A 1 94 ? -8.146 -4.467 -5.626 1.00 96.56 94 ARG A CA 1
ATOM 750 C C . ARG A 1 94 ? -9.588 -4.394 -6.095 1.00 96.56 94 ARG A C 1
ATOM 752 O O . ARG A 1 94 ? -10.109 -3.300 -6.300 1.00 96.56 94 ARG A O 1
ATOM 759 N N . GLU A 1 95 ? -10.217 -5.549 -6.232 1.00 96.56 95 GLU A N 1
ATOM 760 C CA . GLU A 1 95 ? -11.649 -5.647 -6.496 1.00 96.56 95 GLU A CA 1
ATOM 761 C C . GLU A 1 95 ? -12.443 -5.435 -5.207 1.00 96.56 95 GLU A C 1
ATOM 763 O O . GLU A 1 95 ? -12.030 -5.844 -4.118 1.00 96.56 95 GLU A O 1
ATOM 768 N N . CYS A 1 96 ? -13.551 -4.718 -5.339 1.00 95.75 96 CYS A N 1
ATOM 769 C CA . CYS A 1 96 ? -14.555 -4.561 -4.309 1.00 95.75 96 CYS A CA 1
ATOM 770 C C . CYS A 1 96 ? -15.791 -5.348 -4.733 1.00 95.75 96 CYS A C 1
ATOM 772 O O . CYS A 1 96 ? -16.594 -4.862 -5.534 1.00 95.75 96 CYS A O 1
ATOM 774 N N . ASP A 1 97 ? -15.910 -6.560 -4.205 1.00 89.25 97 ASP A N 1
ATOM 775 C CA . ASP A 1 97 ? -17.081 -7.408 -4.407 1.00 89.25 97 ASP A CA 1
ATOM 776 C C . ASP A 1 97 ? -18.249 -6.913 -3.541 1.00 89.25 97 ASP A C 1
ATOM 778 O O . ASP A 1 97 ? -18.037 -6.353 -2.460 1.00 89.25 97 ASP A O 1
ATOM 782 N N . ALA A 1 98 ? -19.472 -7.063 -4.056 1.00 72.25 98 ALA A N 1
ATOM 783 C CA . ALA A 1 98 ? -20.709 -6.631 -3.399 1.00 72.25 98 ALA A CA 1
ATOM 784 C C . ALA A 1 98 ? -21.224 -7.626 -2.349 1.00 72.25 98 ALA A C 1
ATOM 786 O O . ALA A 1 98 ? -21.088 -8.852 -2.564 1.00 72.25 98 ALA A O 1
#

InterPro domains:
  IPR001879 GPCR, family 2, extracellular hormone receptor domain [PF02793] (52-98)
  IPR001879 GPCR, family 2, extracellular hormone receptor domain [PS50227] (38-98)
  IPR036445 GPCR family 2, extracellular hormone receptor domain superfamily [G3DSA:4.10.1240.10] (22-98)
  IPR036445 GPCR family 2, extracellular hormone receptor domain superfamily [SSF111418] (13-97)
  IPR050332 G-protein coupled receptor 2 [PTHR45620] (9-97)

Foldseek 3Di:
DPVVVVVVVVVVVVPPDDPDPVVVVVQLVVLLVVLQVVLVVVLVPDDDDPDDWDPFDDPSADTFHTHDEQDKDKDAGRPSDPVCVVRRVPIDIDHHHD

Secondary structure (DSSP, 8-state):
--HHHHHHHHHHHHTS----HHHHHHHHHHHHHHHHHHHHHHHHHSPPPSS--BPPEE-SSSEE-PBPTTEEEEEEPPTTSTTHHHHTT-EEEEEE--

Nearest PDB structures (foldseek):
  4ers-assembly2_A  TM=9.873E-01  e=6.032E-09  Homo sapiens
  5xf1-assembly1_A  TM=9.900E-01  e=1.347E-08  Homo sapiens
  5xf1-assembly2_B  TM=9.666E-01  e=1.260E-08  Homo sapiens
  6o9h-assembly2_C  TM=9.570E-01  e=1.005E-07  Mus musculus
  6dkj-assembly1_C  TM=9.932E-01  e=2.565E-07  Homo sapiens

Radius of gyration: 22.7 Å; Cα contacts (8 Å, |Δi|>4): 103; chains: 1; bounding box: 83×20×22 Å

Solvent-accessible surface area (backbone atoms only — not comparable to full-atom values): 5959 Å² total; per-residue (Å²): 138,62,68,67,59,52,56,51,50,52,54,56,61,71,62,61,78,74,80,50,68,64,65,55,49,54,50,41,50,56,37,43,53,50,54,50,50,54,38,53,53,55,59,69,72,48,80,83,78,95,64,83,54,38,74,52,44,73,69,92,71,49,65,44,65,69,23,56,56,75,36,74,42,75,38,67,51,50,78,49,44,96,60,26,88,81,38,70,87,38,70,48,76,46,78,18,80,117

pLDDT: mean 87.65, std 15.16, range [54.62, 98.75]